Protein AF-A0A2N2F1C6-F1 (afdb_monomer_lite)

Secondary structure (DSSP, 8-state):
-HHHHHHHHHHTT--------------PPPTTTTTHHHHH----SS-------

Structure (mmCIF, N/CA/C/O backbone):
data_AF-A0A2N2F1C6-F1
#
_entry.id   AF-A0A2N2F1C6-F1
#
loop_
_atom_site.group_PDB
_atom_site.id
_atom_site.type_symbol
_atom_site.label_atom_id
_atom_site.label_alt_id
_atom_site.label_comp_id
_atom_site.label_asym_id
_atom_site.label_entity_id
_atom_site.label_seq_id
_atom_site.pdbx_PDB_ins_code
_atom_site.Cartn_x
_atom_site.Cartn_y
_atom_site.Cartn_z
_atom_site.occupancy
_atom_site.B_iso_or_equiv
_atom_site.auth_seq_id
_atom_site.auth_comp_id
_atom_site.auth_asym_id
_atom_site.auth_atom_id
_atom_site.pdbx_PDB_model_num
ATOM 1 N N . MET A 1 1 ? -5.358 -7.361 14.196 1.00 86.25 1 MET A N 1
ATOM 2 C CA . MET A 1 1 ? -4.310 -6.299 14.246 1.00 86.25 1 MET A CA 1
ATOM 3 C C . MET A 1 1 ? -4.611 -5.197 13.234 1.00 86.25 1 MET A C 1
ATOM 5 O O . MET A 1 1 ? -4.605 -4.033 13.620 1.00 86.25 1 MET A O 1
ATOM 9 N N . ALA A 1 2 ? -4.914 -5.538 11.974 1.00 95.38 2 ALA A N 1
ATOM 10 C CA . ALA A 1 2 ? -5.305 -4.572 10.942 1.00 95.38 2 ALA A CA 1
ATOM 11 C C . ALA A 1 2 ? -6.557 -3.762 11.333 1.00 95.38 2 ALA A C 1
ATOM 13 O O . ALA A 1 2 ? -6.584 -2.542 11.206 1.00 95.38 2 ALA A O 1
ATOM 14 N N . GLU A 1 3 ? -7.549 -4.424 11.921 1.00 96.94 3 GLU A N 1
ATOM 15 C CA . GLU A 1 3 ? -8.820 -3.839 12.356 1.00 96.94 3 GLU A CA 1
ATOM 16 C C . GLU A 1 3 ? -8.611 -2.749 13.413 1.00 96.94 3 GLU A C 1
ATOM 18 O O . GLU A 1 3 ? -9.257 -1.703 13.380 1.00 96.94 3 GLU A O 1
ATOM 23 N N . LYS A 1 4 ? -7.647 -2.957 14.321 1.00 96.94 4 LYS A N 1
ATOM 24 C CA . LYS A 1 4 ? -7.276 -1.972 15.346 1.00 96.94 4 LYS A CA 1
ATOM 25 C C . LYS A 1 4 ? -6.735 -0.689 14.712 1.00 96.94 4 LYS A C 1
ATOM 27 O O . LYS A 1 4 ? -7.098 0.401 15.140 1.00 96.94 4 LYS A O 1
ATOM 32 N N . LEU A 1 5 ? -5.889 -0.806 13.689 1.00 97.00 5 LEU A N 1
ATOM 33 C CA . LEU A 1 5 ? -5.333 0.354 12.987 1.00 97.00 5 LEU A CA 1
ATOM 34 C C . LEU A 1 5 ? -6.398 1.075 12.154 1.00 97.00 5 LEU A C 1
ATOM 36 O O . LEU A 1 5 ? -6.437 2.303 12.160 1.00 97.00 5 LEU A O 1
ATOM 40 N N . ILE A 1 6 ? -7.297 0.330 11.503 1.00 97.56 6 ILE A N 1
ATOM 41 C CA . ILE A 1 6 ? -8.451 0.903 10.794 1.00 97.56 6 ILE A CA 1
ATOM 42 C C . ILE A 1 6 ? -9.323 1.709 11.762 1.00 97.56 6 ILE A C 1
ATOM 44 O O . ILE A 1 6 ? -9.716 2.827 11.431 1.00 97.56 6 ILE A O 1
ATOM 48 N N . LYS A 1 7 ? -9.573 1.191 12.974 1.00 97.12 7 LYS A N 1
ATOM 49 C CA . LYS A 1 7 ? -10.309 1.913 14.024 1.00 97.12 7 LYS A CA 1
ATOM 50 C C . LYS A 1 7 ? -9.637 3.243 14.373 1.00 97.12 7 LYS A C 1
ATOM 52 O O . LYS A 1 7 ? -10.295 4.273 14.299 1.00 97.12 7 LYS A O 1
ATOM 57 N N . ILE A 1 8 ? -8.329 3.237 14.647 1.00 97.38 8 ILE A N 1
ATOM 58 C CA . ILE A 1 8 ? -7.559 4.457 14.963 1.00 97.38 8 ILE A CA 1
ATOM 59 C C . ILE A 1 8 ? -7.639 5.480 13.821 1.00 97.38 8 ILE A C 1
ATOM 61 O O . ILE A 1 8 ? -7.800 6.673 14.060 1.00 97.38 8 ILE A O 1
ATOM 65 N N . LEU A 1 9 ? -7.528 5.039 12.566 1.00 97.44 9 LEU A N 1
ATOM 66 C CA . LEU A 1 9 ? -7.611 5.942 11.416 1.00 97.44 9 LEU A CA 1
ATOM 67 C C . LEU A 1 9 ? -9.015 6.545 11.256 1.00 97.44 9 LEU A C 1
ATOM 69 O O . LEU A 1 9 ? -9.132 7.737 10.984 1.00 97.44 9 LEU A O 1
ATOM 73 N N . ARG A 1 10 ? -10.075 5.762 11.478 1.00 97.38 10 ARG A N 1
ATOM 74 C CA . ARG A 1 10 ? -11.455 6.274 11.472 1.00 97.38 10 ARG A CA 1
ATOM 75 C C . ARG A 1 10 ? -11.695 7.272 12.604 1.00 97.38 10 ARG A C 1
ATOM 77 O O . ARG A 1 10 ? -12.280 8.319 12.363 1.00 97.38 10 ARG A O 1
ATOM 84 N N . GLU A 1 11 ? -11.178 6.998 13.802 1.00 97.50 11 GLU A N 1
ATOM 85 C CA . GLU A 1 11 ? -11.229 7.925 14.946 1.00 97.50 11 GLU A CA 1
ATOM 86 C C . GLU A 1 11 ? -10.490 9.243 14.657 1.00 97.50 11 GLU A C 1
ATOM 88 O O . GLU A 1 11 ? -10.914 10.301 15.108 1.00 97.50 11 GLU A O 1
ATOM 93 N N . LYS A 1 12 ? -9.429 9.209 13.839 1.00 96.81 12 LYS A N 1
ATOM 94 C CA . LYS A 1 12 ? -8.731 10.407 13.337 1.00 96.81 12 LYS A CA 1
ATOM 95 C C . LYS A 1 12 ? -9.458 11.121 12.180 1.00 96.81 12 LYS A C 1
ATOM 97 O O . LYS A 1 12 ? -8.896 12.056 11.614 1.00 96.81 12 LYS A O 1
ATOM 102 N N . GLY A 1 13 ? -10.664 10.691 11.802 1.00 97.25 13 GLY A N 1
ATOM 103 C CA . GLY A 1 13 ? -11.485 11.323 10.761 1.00 97.25 13 GLY A CA 1
ATOM 104 C C . GLY A 1 13 ? -11.189 10.873 9.326 1.00 97.25 13 GLY A C 1
ATOM 105 O O . GLY A 1 13 ? -11.698 11.475 8.383 1.00 97.25 13 GLY A O 1
ATOM 106 N N . TYR A 1 14 ? -10.382 9.827 9.120 1.00 97.56 14 TYR A N 1
ATOM 107 C CA . TYR A 1 14 ? -10.129 9.302 7.777 1.00 97.56 14 TYR A CA 1
ATOM 108 C C . TYR A 1 14 ? -11.256 8.375 7.310 1.00 97.56 14 TYR A C 1
ATOM 110 O O . TYR A 1 14 ? -11.647 7.442 8.016 1.00 97.56 14 TYR A O 1
ATOM 118 N N . ASN A 1 15 ? -11.703 8.558 6.065 1.00 97.25 15 ASN A N 1
ATOM 119 C CA . ASN A 1 15 ? -12.600 7.617 5.398 1.00 97.25 15 ASN A CA 1
ATOM 120 C C . ASN A 1 15 ? -11.820 6.393 4.880 1.00 97.25 15 ASN A C 1
ATOM 122 O O . ASN A 1 15 ? -11.352 6.366 3.742 1.00 97.25 15 ASN A O 1
ATOM 126 N N . VAL A 1 16 ? -11.625 5.393 5.744 1.00 97.19 16 VAL A N 1
ATOM 127 C CA . VAL A 1 16 ? -10.893 4.162 5.404 1.00 97.19 16 VAL A CA 1
ATOM 128 C C . VAL A 1 16 ? -11.822 3.132 4.759 1.00 97.19 16 VAL A C 1
ATOM 130 O O . VAL A 1 16 ? -12.639 2.512 5.450 1.00 97.19 16 VAL A O 1
ATOM 133 N N . VAL A 1 17 ? -11.619 2.914 3.457 1.00 97.75 17 VAL A N 1
ATOM 134 C CA . VAL A 1 17 ? -12.354 1.954 2.605 1.00 97.75 17 VAL A CA 1
ATOM 135 C C . VAL A 1 17 ? -11.595 0.643 2.350 1.00 97.75 17 VAL A C 1
ATOM 137 O O . VAL A 1 17 ? -12.008 -0.162 1.526 1.00 97.75 17 VAL A O 1
ATOM 140 N N . THR A 1 1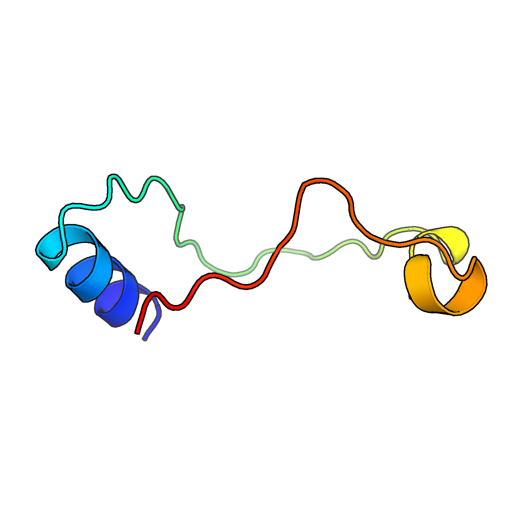8 ? -10.467 0.424 3.032 1.00 97.19 18 THR A N 1
ATOM 141 C CA . THR A 1 18 ? -9.667 -0.802 2.906 1.00 97.19 18 THR A CA 1
ATOM 142 C C . THR A 1 18 ? -10.465 -2.034 3.331 1.00 97.19 18 THR A C 1
ATOM 144 O O . THR A 1 18 ? -11.008 -2.077 4.436 1.00 97.19 18 THR A O 1
ATOM 147 N N . GLU A 1 19 ? -10.475 -3.051 2.474 1.00 97.25 19 GLU A N 1
ATOM 148 C CA . GLU A 1 19 ? -11.071 -4.355 2.744 1.00 97.25 19 GLU A CA 1
ATOM 149 C C . GLU A 1 19 ? -10.100 -5.254 3.529 1.00 97.25 19 GLU A C 1
ATOM 151 O O . GLU A 1 19 ? -8.904 -5.303 3.238 1.00 97.25 19 GLU A O 1
ATOM 156 N N . VAL A 1 20 ? -10.614 -5.965 4.538 1.00 97.50 20 VAL A N 1
ATOM 157 C CA . VAL A 1 20 ? -9.850 -6.944 5.325 1.00 97.50 20 VAL A CA 1
ATOM 158 C C . VAL A 1 20 ? -10.482 -8.315 5.138 1.00 97.50 20 VAL A C 1
ATOM 160 O O . VAL A 1 20 ? -11.565 -8.585 5.653 1.00 97.50 20 VAL A O 1
ATOM 163 N N . THR A 1 21 ? -9.787 -9.183 4.414 1.00 96.94 21 THR A N 1
ATOM 164 C CA . THR A 1 21 ? -10.216 -10.552 4.115 1.00 96.94 21 THR A CA 1
ATOM 165 C C . THR A 1 21 ? -9.118 -11.553 4.444 1.00 96.94 21 THR A C 1
ATOM 167 O O . THR A 1 21 ? -7.968 -11.201 4.719 1.00 96.94 21 THR A O 1
ATOM 170 N N . LYS A 1 22 ? -9.484 -12.837 4.459 1.00 97.56 22 LYS A N 1
ATOM 171 C CA . LYS A 1 22 ? -8.508 -13.920 4.591 1.00 97.56 22 LYS A CA 1
ATOM 172 C C . LYS A 1 22 ? -7.628 -13.956 3.341 1.00 97.56 22 LYS A C 1
ATOM 174 O O . LYS A 1 22 ? -8.131 -13.785 2.233 1.00 97.56 22 LYS A O 1
ATOM 179 N N . ALA A 1 23 ? -6.336 -14.221 3.524 1.00 97.25 23 ALA A N 1
ATOM 180 C CA . ALA A 1 23 ? -5.426 -14.412 2.403 1.00 97.25 23 ALA A CA 1
ATOM 181 C C . ALA A 1 23 ? -5.907 -15.576 1.520 1.00 97.25 23 ALA A C 1
ATOM 183 O O . ALA A 1 23 ? -6.217 -16.658 2.024 1.00 97.25 23 ALA A O 1
ATOM 184 N N . ALA A 1 24 ? -5.972 -15.331 0.215 1.00 97.44 24 ALA A N 1
ATOM 185 C CA . ALA A 1 24 ? -6.298 -16.323 -0.802 1.00 97.44 24 ALA A CA 1
ATOM 186 C C . ALA A 1 24 ? -5.029 -16.742 -1.565 1.00 97.44 24 ALA A C 1
ATOM 188 O O . ALA A 1 24 ? -3.917 -16.349 -1.203 1.00 97.44 24 ALA A O 1
ATOM 189 N N . ALA A 1 25 ? -5.191 -17.535 -2.628 1.00 98.31 25 ALA A N 1
ATOM 190 C CA . ALA A 1 25 ? -4.092 -17.856 -3.533 1.00 98.31 25 ALA A CA 1
ATOM 191 C C . ALA A 1 25 ? -3.429 -16.570 -4.059 1.00 98.31 25 ALA A C 1
ATOM 193 O O . ALA A 1 25 ? -4.110 -15.666 -4.548 1.00 98.31 25 ALA A O 1
ATOM 194 N N . PHE A 1 26 ? -2.102 -16.498 -3.950 1.00 98.06 26 PHE A N 1
ATOM 195 C CA . PHE A 1 26 ? -1.302 -15.384 -4.445 1.00 98.06 26 PHE A CA 1
ATOM 196 C C . PHE A 1 26 ? -0.554 -15.817 -5.704 1.00 98.06 26 PHE A C 1
ATOM 198 O O . PHE A 1 26 ? 0.229 -16.765 -5.662 1.00 98.06 26 PHE A O 1
ATOM 205 N N . TRP A 1 27 ? -0.787 -15.112 -6.808 1.00 98.06 27 TRP A N 1
ATOM 206 C CA . TRP A 1 27 ? -0.126 -15.349 -8.089 1.00 98.06 27 TRP A CA 1
ATOM 207 C C . TRP A 1 27 ? 0.984 -14.309 -8.266 1.00 98.06 27 TRP A C 1
ATOM 209 O O . TRP A 1 27 ? 0.671 -13.123 -8.399 1.00 98.06 27 TRP A O 1
ATOM 219 N N . PRO A 1 28 ? 2.271 -14.699 -8.217 1.00 98.06 28 PRO A N 1
ATOM 220 C CA . PRO A 1 28 ? 3.366 -13.753 -8.386 1.00 98.06 28 PRO A CA 1
ATOM 221 C C . PRO A 1 28 ? 3.300 -13.063 -9.751 1.00 98.06 28 PRO A C 1
ATOM 223 O O . PRO A 1 28 ? 3.132 -13.724 -10.773 1.00 98.06 28 PRO A O 1
ATOM 226 N N . ALA A 1 29 ? 3.466 -11.740 -9.759 1.00 97.81 29 ALA A N 1
ATOM 227 C CA . ALA A 1 29 ? 3.659 -10.983 -10.993 1.00 97.81 29 ALA A CA 1
ATOM 228 C C . ALA A 1 29 ? 5.027 -11.300 -11.619 1.00 97.81 29 ALA A C 1
ATOM 230 O O . ALA A 1 29 ? 5.964 -11.674 -10.907 1.00 97.81 29 ALA A O 1
ATOM 231 N N . GLU A 1 30 ? 5.148 -11.080 -12.927 1.00 98.50 30 GLU A N 1
ATOM 232 C CA . GLU A 1 30 ? 6.347 -11.334 -13.723 1.00 98.50 30 GLU A CA 1
ATOM 233 C C . GLU A 1 30 ? 7.600 -10.648 -13.152 1.00 98.50 30 GLU A C 1
ATOM 235 O O . GLU A 1 30 ? 7.545 -9.578 -12.540 1.00 98.50 30 GLU A O 1
ATOM 240 N N . ASP A 1 31 ? 8.773 -11.226 -13.412 1.00 98.06 31 ASP A N 1
ATOM 241 C CA . ASP A 1 31 ? 10.052 -10.790 -12.837 1.00 98.06 31 ASP A CA 1
ATOM 242 C C . ASP A 1 31 ? 10.395 -9.314 -13.074 1.00 98.06 31 ASP A C 1
ATOM 244 O O . ASP A 1 31 ? 11.070 -8.683 -12.250 1.00 98.06 31 ASP A O 1
ATOM 248 N N . TYR A 1 32 ? 9.944 -8.728 -14.185 1.00 97.00 32 TYR A N 1
ATOM 249 C CA . TYR A 1 32 ? 10.196 -7.316 -14.474 1.00 97.00 32 TYR A CA 1
ATOM 250 C C . TYR A 1 32 ? 9.366 -6.366 -13.590 1.00 97.00 32 TYR A C 1
ATOM 252 O O . TYR A 1 32 ? 9.772 -5.218 -13.397 1.00 97.00 32 TYR A O 1
ATOM 260 N N . HIS A 1 33 ? 8.257 -6.830 -12.999 1.00 97.62 33 HIS A N 1
ATOM 261 C CA . HIS A 1 33 ? 7.495 -6.076 -11.999 1.00 97.62 33 HIS A CA 1
ATOM 262 C C . HIS A 1 33 ? 8.202 -6.050 -10.636 1.00 97.62 33 HIS A C 1
ATOM 264 O O . HIS A 1 33 ? 8.066 -5.092 -9.871 1.00 97.62 33 HIS A O 1
ATOM 270 N N . GLN A 1 34 ? 9.005 -7.072 -10.334 1.00 98.25 34 GLN A N 1
ATOM 271 C CA . GLN A 1 34 ? 9.702 -7.191 -9.056 1.00 98.25 34 GLN A CA 1
ATOM 2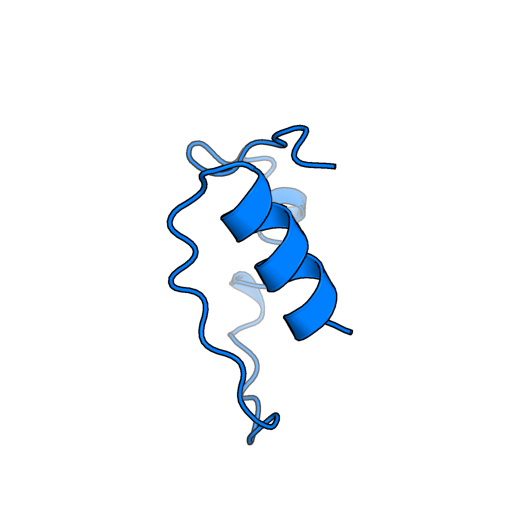72 C C . GLN A 1 34 ? 10.865 -6.199 -8.958 1.00 98.25 34 GLN A C 1
ATOM 274 O O . GLN A 1 34 ? 11.704 -6.112 -9.861 1.00 98.25 34 GLN A O 1
ATOM 279 N N . ARG A 1 35 ? 10.954 -5.477 -7.830 1.00 96.62 35 ARG A N 1
ATOM 280 C CA . ARG A 1 35 ? 11.995 -4.461 -7.556 1.00 96.62 35 ARG A CA 1
ATOM 281 C C . ARG A 1 35 ? 12.121 -3.402 -8.664 1.00 96.62 35 ARG A C 1
ATOM 283 O O . ARG A 1 35 ? 13.215 -2.917 -8.954 1.00 96.62 35 ARG A O 1
ATOM 290 N N . TYR A 1 36 ? 11.002 -3.037 -9.296 1.00 96.94 36 TYR A N 1
ATOM 291 C CA . TYR A 1 36 ? 10.976 -2.150 -10.465 1.00 96.94 36 TYR A CA 1
ATOM 292 C C . TYR A 1 36 ? 11.728 -0.825 -10.248 1.00 96.94 36 TYR A C 1
ATOM 294 O O . TYR A 1 36 ? 12.558 -0.443 -11.075 1.00 96.94 36 TYR A O 1
ATOM 302 N N . TYR A 1 37 ? 11.500 -0.135 -9.125 1.00 96.44 37 TYR A N 1
ATOM 303 C CA . TYR A 1 37 ? 12.172 1.139 -8.8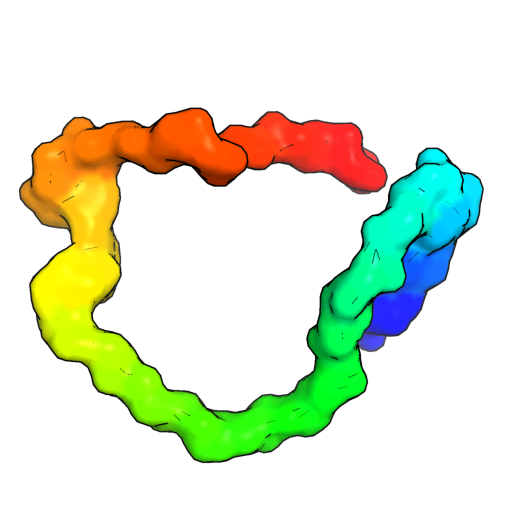34 1.00 96.44 37 TYR A CA 1
ATOM 304 C C . TYR A 1 37 ? 13.680 0.974 -8.577 1.00 96.44 37 TYR A C 1
ATOM 306 O O . TYR A 1 37 ? 14.471 1.810 -9.008 1.00 96.44 37 TYR A O 1
ATOM 314 N N . GLU A 1 38 ? 14.111 -0.132 -7.961 1.00 97.06 38 GLU A N 1
ATOM 315 C CA . GLU A 1 38 ? 15.536 -0.422 -7.743 1.00 97.06 38 GLU A CA 1
ATOM 316 C C . GLU A 1 38 ? 16.270 -0.711 -9.060 1.00 97.06 38 GLU A C 1
ATOM 318 O O . GLU A 1 38 ? 17.398 -0.242 -9.248 1.00 97.06 38 GLU A O 1
ATOM 323 N N . LYS A 1 39 ? 15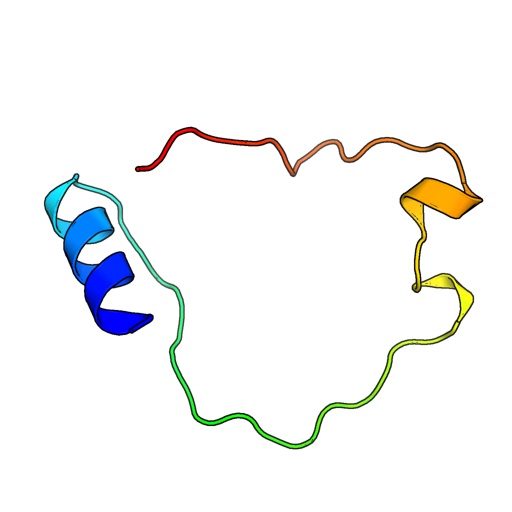.624 -1.458 -9.970 1.00 97.12 39 LYS A N 1
ATOM 324 C CA . LYS A 1 39 ? 16.154 -1.828 -11.293 1.00 97.12 39 LYS A CA 1
ATOM 325 C C . LYS A 1 39 ? 16.198 -0.637 -12.253 1.00 97.12 39 LYS A C 1
ATOM 327 O O . LYS A 1 39 ? 17.183 -0.457 -12.957 1.00 97.12 39 LYS A O 1
ATOM 332 N N . THR A 1 40 ? 15.145 0.182 -12.274 1.00 96.81 40 THR A N 1
ATOM 333 C CA . THR A 1 40 ? 14.993 1.283 -13.247 1.00 96.81 40 THR A CA 1
ATOM 334 C C . THR A 1 40 ? 15.486 2.638 -12.748 1.00 96.81 40 THR A C 1
ATOM 336 O O . THR A 1 40 ? 15.530 3.584 -13.529 1.00 96.81 40 THR A O 1
ATOM 339 N N . LYS A 1 41 ? 15.814 2.759 -11.454 1.00 97.00 41 LYS A N 1
ATOM 340 C CA . LYS A 1 41 ? 16.179 4.022 -10.781 1.00 97.00 41 LYS A CA 1
ATOM 341 C C . LYS A 1 41 ? 15.108 5.120 -10.872 1.00 97.00 41 LYS A C 1
ATOM 343 O O . LYS A 1 41 ? 15.380 6.277 -10.560 1.00 97.00 41 LYS A O 1
ATOM 348 N N . LYS A 1 42 ? 13.878 4.764 -11.261 1.00 94.94 42 LYS A N 1
ATOM 349 C CA . LYS A 1 42 ? 12.719 5.665 -11.274 1.00 94.94 42 LYS A CA 1
ATOM 350 C C . LYS A 1 42 ? 12.198 5.897 -9.853 1.00 94.94 42 LYS A C 1
ATOM 352 O O . LYS A 1 42 ? 12.452 5.099 -8.955 1.00 94.94 42 LYS A O 1
ATOM 357 N N . GLN A 1 43 ? 11.429 6.968 -9.675 1.00 93.31 43 GLN A N 1
ATOM 358 C CA . GLN A 1 43 ? 10.773 7.314 -8.412 1.00 93.31 43 GLN A CA 1
ATOM 359 C C . GLN A 1 43 ? 9.245 7.209 -8.542 1.00 93.31 43 GLN A C 1
ATOM 361 O O . GLN A 1 43 ? 8.710 7.491 -9.620 1.00 93.31 43 GLN A O 1
ATOM 366 N N . PRO A 1 44 ? 8.524 6.808 -7.479 1.00 94.62 44 PRO A N 1
ATOM 367 C CA . PRO A 1 44 ? 7.067 6.848 -7.471 1.00 94.62 44 PRO A CA 1
ATOM 368 C C . PRO A 1 44 ? 6.572 8.300 -7.491 1.00 94.62 44 PRO A C 1
AT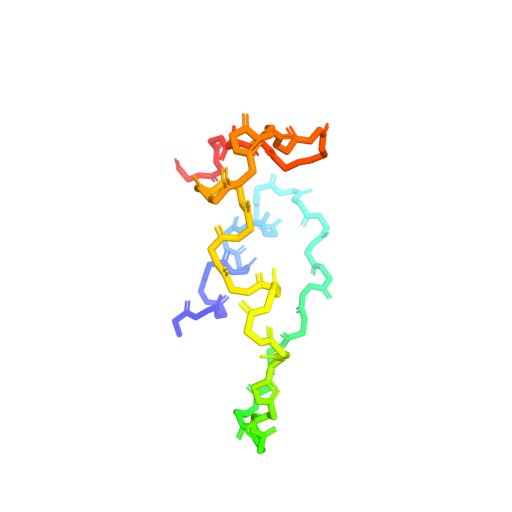OM 370 O O . PRO A 1 44 ? 7.117 9.155 -6.799 1.00 94.62 44 PRO A O 1
ATOM 373 N N . TYR A 1 45 ? 5.506 8.570 -8.247 1.00 92.69 45 TYR A N 1
ATOM 374 C CA . TYR A 1 45 ? 4.928 9.917 -8.360 1.00 92.69 45 TYR A CA 1
ATOM 375 C C . TYR A 1 45 ? 3.613 10.095 -7.586 1.00 92.69 45 TYR A C 1
ATOM 377 O O . TYR A 1 45 ? 3.215 11.221 -7.319 1.00 92.69 45 TYR A O 1
ATOM 385 N N . CYS A 1 46 ? 2.937 9.001 -7.217 1.00 94.81 46 CYS A N 1
ATOM 386 C CA . CYS A 1 46 ? 1.692 9.032 -6.433 1.00 94.81 46 CYS A CA 1
ATOM 387 C C . CYS A 1 46 ? 1.839 8.472 -5.014 1.00 94.81 46 CYS A C 1
ATOM 389 O O . CYS A 1 46 ? 0.958 8.675 -4.181 1.00 94.81 46 CYS A O 1
ATOM 391 N N . HIS A 1 47 ? 2.923 7.754 -4.724 1.00 94.69 47 HIS A N 1
ATOM 392 C CA . HIS A 1 47 ? 3.105 7.081 -3.441 1.00 94.69 47 HIS A CA 1
ATOM 393 C C . HIS A 1 47 ? 4.176 7.794 -2.624 1.00 94.69 47 HIS A C 1
ATOM 395 O O . HIS A 1 47 ? 5.366 7.669 -2.897 1.00 94.69 47 HIS A O 1
ATOM 401 N N . PHE A 1 48 ? 3.736 8.508 -1.588 1.00 94.75 48 PHE A N 1
ATOM 402 C CA . PHE A 1 48 ? 4.605 9.228 -0.661 1.00 94.75 48 PHE A CA 1
ATOM 403 C C . PHE A 1 48 ? 4.282 8.851 0.780 1.00 94.75 48 PHE A C 1
ATOM 405 O O . PHE A 1 48 ? 3.130 8.587 1.133 1.00 94.75 48 PHE A O 1
ATOM 412 N N . ARG A 1 49 ? 5.299 8.865 1.646 1.00 94.38 49 ARG A N 1
ATOM 413 C CA . ARG A 1 49 ? 5.113 8.608 3.075 1.00 94.38 49 ARG A CA 1
ATOM 414 C C . ARG A 1 49 ? 4.280 9.724 3.705 1.00 94.38 49 ARG A C 1
ATOM 416 O O . ARG A 1 49 ? 4.664 10.887 3.677 1.00 94.38 49 ARG A O 1
ATOM 423 N N . GLN A 1 50 ? 3.179 9.345 4.343 1.00 94.38 50 GLN A N 1
ATOM 424 C CA 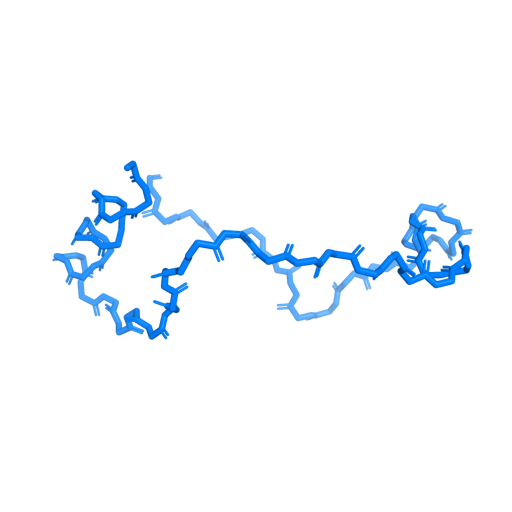. GLN A 1 50 ? 2.335 10.233 5.140 1.00 94.38 50 GLN A CA 1
ATOM 425 C C . GLN A 1 50 ? 2.429 9.816 6.610 1.00 94.38 50 GLN A C 1
ATOM 427 O O . GLN A 1 50 ? 2.289 8.634 6.930 1.00 94.38 50 GLN A O 1
ATOM 432 N N . LYS A 1 51 ? 2.659 10.764 7.524 1.00 94.06 51 LYS A N 1
ATOM 433 C CA . LYS A 1 51 ? 2.676 10.471 8.964 1.00 94.06 51 LYS A CA 1
ATOM 434 C C . LYS A 1 51 ? 1.234 10.331 9.467 1.00 94.06 51 LYS A C 1
ATOM 436 O O . LYS A 1 51 ? 0.572 11.325 9.742 1.00 94.06 51 LYS A O 1
ATOM 441 N N . ARG A 1 52 ? 0.731 9.093 9.530 1.00 91.25 52 ARG A N 1
ATOM 442 C CA . ARG A 1 52 ? -0.655 8.778 9.943 1.00 91.25 52 ARG A CA 1
ATOM 443 C C . ARG A 1 52 ? -0.772 8.242 11.375 1.00 91.25 52 ARG A C 1
ATOM 445 O O . ARG A 1 52 ? -1.871 8.235 11.934 1.00 91.25 52 ARG A O 1
ATOM 452 N N . PHE A 1 53 ? 0.348 7.855 11.980 1.00 90.19 53 PHE A N 1
ATOM 453 C CA . PHE A 1 53 ? 0.452 7.368 13.354 1.00 90.19 53 PHE A CA 1
ATOM 454 C C . PHE A 1 53 ? 1.477 8.195 14.121 1.00 90.19 53 PHE A C 1
ATOM 456 O O . PHE A 1 53 ? 2.505 8.584 13.513 1.00 90.19 53 PHE A O 1
#

Sequence (53 aa):
MAEKLIKILREKGYNVVTEVTKAAAFWPAEDYHQRYYEKTKKQPYCHFRQKRF

pLDDT: mean 96.29, std 2.24, range [86.25, 98.5]

Foldseek 3Di:
DVVVVVVLLVVVVDPDPDDDDDDDDDDDDDPCVPPVCVVVVDDDDPDDDDDRD

Radius of gyration: 15.75 Å; chains: 1; bounding box: 29×29×30 Å